Protein AF-A0A1U9KB31-F1 (afdb_monomer_lite)

Sequence (60 aa):
MRADRLISILLLLQSHGRMTAKQLAERLEVSERTVYRDMEALSRAGIPVVADRGVGEGGA

Foldseek 3Di:
DLVVLLVVVVVCCVVVVDDDLVRSCVVVVHDSVSSVVSVVVCVVVVNPDDDDPDPDDDDD

pLDDT: mean 84.39, std 14.84, range [36.97, 96.38]

Secondary structure (DSSP, 8-state):
--HHHHHHHHHHHHHHS---HHHHHHHTTS-HHHHHHHHHHHHHTT--------------

InterPro domains:
  IPR001034 DeoR-type HTH domain [PS51000] (2-57)
  IPR013196 Helix-turn-helix, type 11 [PF08279] (5-56)
  IPR036388 Winged helix-like DNA-binding domain superfamily [G3DSA:1.10.10.10] (1-56)
  IPR036390 Winged helix DNA-binding domain superfamily [SSF46785] (2-56)
  IPR051534 CBASS antivirus and pafABC operon-associated protein [PTHR34580] (2-56)

Radius of gyration: 10.99 Å; chains: 1; bounding box: 25×21×32 Å

Structure (mmCIF, N/CA/C/O backbone):
data_AF-A0A1U9KB31-F1
#
_entry.id   AF-A0A1U9KB31-F1
#
loop_
_atom_site.group_PDB
_atom_site.id
_atom_site.type_symbol
_atom_site.label_atom_id
_atom_site.label_alt_id
_atom_site.label_comp_id
_atom_site.label_asym_id
_atom_site.label_entity_id
_atom_site.label_seq_id
_atom_site.pdbx_PDB_ins_code
_atom_site.Cartn_x
_atom_site.Cartn_y
_atom_site.Cartn_z
_atom_site.occupancy
_atom_site.B_iso_or_equiv
_atom_site.auth_seq_id
_atom_site.auth_comp_id
_atom_site.auth_asym_id
_atom_site.auth_atom_id
_atom_site.pdbx_PDB_model_num
ATOM 1 N N . MET A 1 1 ? 12.918 -3.114 -7.251 1.00 59.16 1 MET A N 1
ATOM 2 C CA . MET A 1 1 ? 11.788 -4.000 -6.908 1.00 59.16 1 MET A CA 1
ATOM 3 C C . MET A 1 1 ? 10.500 -3.183 -6.767 1.00 59.16 1 MET A C 1
ATOM 5 O O . MET A 1 1 ? 10.216 -2.639 -5.704 1.00 59.16 1 MET A O 1
ATOM 9 N N . ARG A 1 2 ? 9.766 -2.969 -7.869 1.00 70.19 2 ARG A N 1
ATOM 10 C CA . ARG A 1 2 ? 8.408 -2.382 -7.832 1.00 70.19 2 ARG A CA 1
ATOM 11 C C . ARG A 1 2 ? 7.368 -3.496 -7.882 1.00 70.19 2 ARG A C 1
ATOM 13 O O . ARG A 1 2 ? 6.469 -3.497 -7.057 1.00 70.19 2 ARG A O 1
ATOM 20 N N . ALA A 1 3 ? 7.556 -4.458 -8.788 1.00 81.06 3 ALA A N 1
ATOM 21 C CA . ALA A 1 3 ? 6.694 -5.626 -8.943 1.00 81.06 3 ALA A CA 1
ATOM 22 C C . ALA A 1 3 ? 6.596 -6.462 -7.657 1.00 81.06 3 ALA A C 1
ATOM 24 O O . ALA A 1 3 ? 5.495 -6.799 -7.243 1.00 81.06 3 ALA A O 1
ATOM 25 N N . ASP A 1 4 ? 7.718 -6.696 -6.975 1.00 90.94 4 ASP A N 1
ATOM 26 C CA . ASP A 1 4 ? 7.773 -7.481 -5.736 1.00 90.94 4 ASP A CA 1
ATOM 27 C C . ASP A 1 4 ? 6.889 -6.870 -4.649 1.00 90.94 4 ASP A C 1
ATOM 29 O O . ASP A 1 4 ? 6.115 -7.566 -4.006 1.00 90.94 4 ASP A O 1
ATOM 33 N N . ARG A 1 5 ? 6.927 -5.540 -4.499 1.00 92.56 5 ARG A N 1
ATOM 34 C CA . ARG A 1 5 ? 6.109 -4.843 -3.502 1.00 92.56 5 ARG A CA 1
ATOM 35 C C . ARG A 1 5 ? 4.627 -4.842 -3.868 1.00 92.56 5 ARG A C 1
ATOM 37 O O . ARG A 1 5 ? 3.799 -4.961 -2.973 1.00 92.56 5 ARG A O 1
ATOM 44 N N . LEU A 1 6 ? 4.287 -4.756 -5.157 1.00 92.00 6 LEU A N 1
ATOM 45 C CA . LEU A 1 6 ? 2.899 -4.909 -5.607 1.00 92.00 6 LEU A CA 1
ATOM 46 C C . LEU A 1 6 ? 2.362 -6.301 -5.254 1.00 92.00 6 LEU A C 1
ATOM 48 O O . LEU A 1 6 ? 1.257 -6.406 -4.732 1.00 92.00 6 LEU A O 1
ATOM 52 N N . ILE A 1 7 ? 3.161 -7.349 -5.468 1.00 93.06 7 ILE A N 1
ATOM 53 C CA . ILE A 1 7 ? 2.808 -8.720 -5.076 1.00 93.06 7 ILE A CA 1
ATOM 54 C C . ILE A 1 7 ? 2.658 -8.818 -3.554 1.00 93.06 7 ILE A C 1
ATOM 56 O O . ILE A 1 7 ? 1.657 -9.350 -3.082 1.00 93.06 7 ILE A O 1
ATOM 60 N N . SER A 1 8 ? 3.585 -8.250 -2.777 1.00 94.56 8 SER A N 1
ATOM 61 C CA . SER A 1 8 ? 3.488 -8.238 -1.313 1.00 94.56 8 SER A CA 1
ATOM 62 C C . SER A 1 8 ? 2.219 -7.547 -0.811 1.00 94.56 8 SER A C 1
ATOM 64 O O . SER A 1 8 ? 1.574 -8.066 0.094 1.00 94.56 8 SER A O 1
ATOM 66 N N . ILE A 1 9 ? 1.821 -6.415 -1.407 1.00 93.06 9 ILE A N 1
ATOM 67 C CA . ILE A 1 9 ? 0.559 -5.734 -1.071 1.00 93.06 9 ILE A CA 1
ATOM 68 C C . ILE A 1 9 ? -0.628 -6.670 -1.309 1.00 93.06 9 ILE A C 1
ATOM 70 O O . ILE A 1 9 ? -1.485 -6.797 -0.440 1.00 93.06 9 ILE A O 1
ATOM 74 N N . LEU A 1 10 ? -0.672 -7.359 -2.452 1.00 92.06 10 LEU A N 1
ATOM 75 C CA . LEU A 1 10 ? -1.765 -8.283 -2.768 1.00 92.06 10 LEU A CA 1
ATOM 76 C C . LEU A 1 10 ? -1.825 -9.464 -1.801 1.00 92.06 10 LEU A C 1
ATOM 78 O O . LEU A 1 10 ? -2.906 -9.796 -1.325 1.00 92.06 10 LEU A O 1
ATOM 82 N N . LEU A 1 11 ? -0.678 -10.060 -1.474 1.00 93.44 11 LEU A N 1
ATOM 83 C CA . LEU A 1 11 ? -0.605 -11.165 -0.519 1.00 93.44 11 LEU A CA 1
ATOM 84 C C . LEU A 1 11 ? -1.064 -10.736 0.878 1.00 93.44 11 LEU A C 1
ATOM 86 O O . LEU A 1 11 ? -1.822 -11.463 1.514 1.00 93.44 11 LEU A O 1
ATOM 90 N N . LEU A 1 12 ? -0.656 -9.547 1.334 1.00 93.62 12 LEU A N 1
ATOM 91 C CA . LEU A 1 12 ? -1.082 -8.989 2.619 1.00 93.62 12 LEU A CA 1
ATOM 92 C C . LEU A 1 12 ? -2.592 -8.726 2.654 1.00 93.62 12 LEU A C 1
ATOM 94 O O . LEU A 1 12 ? -3.253 -9.072 3.631 1.00 93.62 12 LEU A O 1
ATOM 98 N N . LEU A 1 13 ? -3.154 -8.159 1.586 1.00 90.94 13 LEU A N 1
ATOM 99 C CA . LEU A 1 13 ? -4.598 -7.941 1.480 1.00 90.94 13 LEU A CA 1
ATOM 100 C C . LEU A 1 13 ? -5.372 -9.263 1.377 1.00 90.94 13 LEU A C 1
ATOM 102 O O . LEU A 1 13 ? -6.462 -9.377 1.924 1.00 90.94 13 LEU A O 1
ATOM 106 N N . GLN A 1 14 ? -4.816 -10.291 0.735 1.00 90.12 14 GLN A N 1
ATOM 107 C CA . GLN A 1 14 ? -5.446 -11.609 0.668 1.00 90.12 14 GLN A CA 1
ATOM 108 C C . GLN A 1 14 ? -5.439 -12.324 2.027 1.00 90.12 14 GLN A C 1
ATOM 110 O O . GLN A 1 14 ? -6.426 -12.968 2.377 1.00 90.12 14 GLN A O 1
ATOM 115 N N . SER A 1 15 ? -4.347 -12.223 2.792 1.00 92.81 15 SER A N 1
ATOM 116 C CA . SER A 1 15 ? -4.209 -12.911 4.080 1.00 92.81 15 SER A CA 1
ATOM 117 C C . SER A 1 15 ? -4.912 -12.195 5.234 1.00 92.81 15 SER A C 1
ATOM 119 O O . SER A 1 15 ? -5.439 -12.859 6.124 1.00 92.81 15 SER A O 1
ATOM 121 N N . HIS A 1 16 ? -4.929 -10.860 5.234 1.00 88.69 16 HIS A N 1
ATOM 122 C CA . HIS A 1 16 ? -5.505 -10.044 6.310 1.00 88.69 16 HIS A CA 1
ATOM 123 C C . HIS A 1 16 ? -6.854 -9.403 5.940 1.00 88.69 16 HIS A C 1
ATOM 125 O O . HIS A 1 16 ? -7.540 -8.860 6.805 1.00 88.69 16 HIS A O 1
ATOM 131 N N . GLY A 1 17 ? -7.263 -9.458 4.670 1.00 86.50 17 GLY A N 1
ATOM 132 C CA . GLY A 1 17 ? -8.485 -8.832 4.177 1.00 86.50 17 GLY A CA 1
ATOM 133 C C . GLY A 1 17 ? -8.329 -7.319 4.019 1.00 86.50 17 GLY A C 1
ATOM 134 O O . GLY A 1 17 ? -7.841 -6.829 3.003 1.00 86.50 17 GLY A O 1
ATOM 135 N N . ARG A 1 18 ? -8.782 -6.554 5.018 1.00 87.25 18 ARG A N 1
ATOM 136 C CA . ARG A 1 18 ? -8.733 -5.084 4.989 1.00 87.25 18 ARG A CA 1
ATOM 137 C C . ARG A 1 18 ? -7.515 -4.584 5.751 1.00 87.25 18 ARG A C 1
ATOM 139 O O . ARG A 1 18 ? -7.309 -4.951 6.901 1.00 87.25 18 ARG A O 1
ATOM 146 N N . MET A 1 19 ? -6.744 -3.703 5.121 1.00 91.69 19 MET A N 1
ATOM 147 C CA . MET A 1 19 ? -5.611 -3.031 5.751 1.00 91.69 19 MET A CA 1
ATOM 148 C C . MET A 1 19 ? -5.601 -1.553 5.378 1.00 91.69 19 MET A C 1
ATOM 150 O O . MET A 1 19 ? -5.927 -1.177 4.252 1.00 91.69 19 MET A O 1
ATOM 154 N N . THR A 1 20 ? -5.201 -0.715 6.327 1.00 91.88 20 THR A N 1
ATOM 155 C CA . THR A 1 20 ? -4.991 0.717 6.098 1.00 91.88 20 THR A CA 1
ATOM 156 C C . THR A 1 20 ? -3.672 0.970 5.363 1.00 91.88 20 THR A C 1
ATOM 158 O O . THR A 1 20 ? -2.739 0.163 5.423 1.00 91.88 20 THR A O 1
ATOM 161 N N . ALA A 1 21 ? -3.556 2.132 4.710 1.00 91.88 21 ALA A N 1
ATOM 162 C CA . ALA A 1 21 ? -2.303 2.550 4.077 1.00 91.88 21 ALA A CA 1
ATOM 163 C C . ALA A 1 21 ? -1.140 2.607 5.082 1.00 91.88 21 ALA A C 1
ATOM 165 O O . ALA A 1 21 ? -0.027 2.212 4.743 1.00 91.88 21 ALA A O 1
ATOM 166 N N . LYS A 1 22 ? -1.416 3.021 6.325 1.00 93.00 22 LYS A N 1
ATOM 167 C CA . LYS A 1 22 ? -0.451 3.046 7.427 1.00 93.00 22 LYS A CA 1
ATOM 168 C C . LYS A 1 22 ? 0.060 1.650 7.794 1.00 93.00 22 LYS A C 1
ATOM 170 O O . LYS A 1 22 ? 1.266 1.446 7.844 1.00 93.00 22 LYS A O 1
AT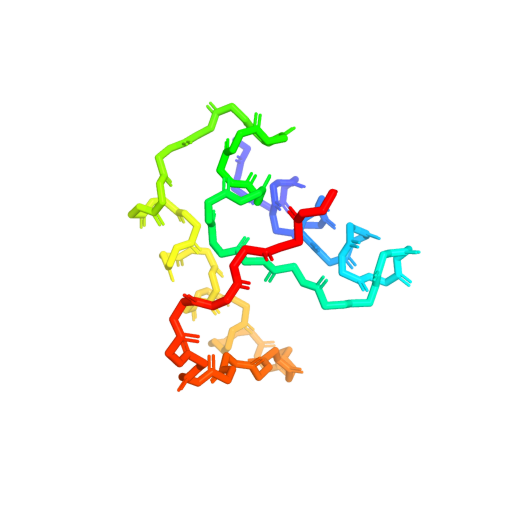OM 175 N N . GLN A 1 23 ? -0.830 0.672 7.973 1.00 94.12 23 GLN A N 1
ATOM 176 C CA . GLN A 1 23 ? -0.428 -0.708 8.288 1.00 94.12 23 GLN A CA 1
ATOM 177 C C . GLN A 1 23 ? 0.413 -1.331 7.168 1.00 94.12 23 GLN A C 1
ATOM 179 O O . GLN A 1 23 ? 1.397 -2.018 7.432 1.00 94.12 23 GLN A O 1
ATOM 184 N N . LEU A 1 24 ? 0.046 -1.083 5.907 1.00 93.81 24 LEU A N 1
ATOM 185 C CA . LEU A 1 24 ? 0.844 -1.520 4.760 1.00 93.81 24 LEU A CA 1
ATOM 186 C C . LEU A 1 24 ? 2.212 -0.828 4.734 1.00 93.81 24 LEU A C 1
ATOM 188 O O . LEU A 1 24 ? 3.214 -1.481 4.465 1.00 93.81 24 LEU A O 1
ATOM 192 N N . ALA A 1 25 ? 2.260 0.470 5.032 1.00 95.50 25 ALA A N 1
ATOM 193 C CA . ALA A 1 25 ? 3.489 1.254 5.078 1.00 95.50 25 ALA A CA 1
ATOM 194 C C . ALA A 1 25 ? 4.457 0.730 6.150 1.00 95.50 25 ALA A C 1
ATOM 196 O O . ALA A 1 25 ? 5.619 0.476 5.846 1.00 95.50 25 ALA A O 1
ATOM 197 N N . GLU A 1 26 ? 3.962 0.481 7.363 1.00 95.81 26 GLU A N 1
ATOM 198 C CA . GLU A 1 26 ? 4.744 -0.094 8.463 1.00 95.81 26 GLU A CA 1
ATOM 199 C C . GLU A 1 26 ? 5.262 -1.495 8.117 1.00 95.81 26 GLU A C 1
ATOM 201 O O . GLU A 1 26 ? 6.436 -1.793 8.316 1.00 95.81 26 GLU A O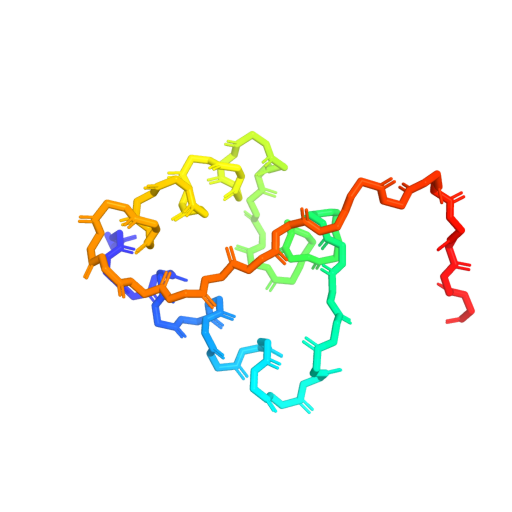 1
ATOM 206 N N . ARG A 1 27 ? 4.410 -2.352 7.544 1.00 94.94 27 ARG A N 1
ATOM 207 C CA . ARG A 1 27 ? 4.746 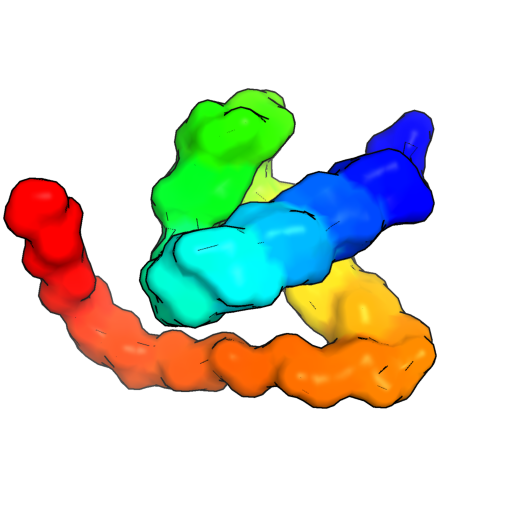-3.758 7.269 1.00 94.94 27 ARG A CA 1
ATOM 208 C C . ARG A 1 27 ? 5.648 -3.956 6.053 1.00 94.94 27 ARG A C 1
ATOM 210 O O . ARG A 1 27 ? 6.322 -4.976 5.961 1.00 94.94 27 ARG A O 1
ATOM 217 N N . LEU A 1 28 ? 5.631 -3.009 5.117 1.00 94.50 28 LEU A N 1
ATOM 218 C CA . LEU A 1 28 ? 6.482 -2.998 3.925 1.00 94.50 28 LEU A CA 1
ATOM 219 C C . LEU A 1 28 ? 7.688 -2.062 4.074 1.00 94.50 28 LEU A C 1
ATOM 221 O O . LEU A 1 28 ? 8.451 -1.932 3.119 1.00 94.50 28 LEU A O 1
ATOM 225 N N . GLU A 1 29 ? 7.835 -1.408 5.230 1.00 95.62 29 GLU A N 1
ATOM 226 C CA . GLU A 1 29 ? 8.905 -0.453 5.542 1.00 95.62 29 GLU A CA 1
ATOM 227 C C . GLU A 1 29 ? 9.022 0.678 4.501 1.00 95.62 29 GLU A C 1
ATOM 229 O O . GLU A 1 29 ? 10.099 1.055 4.038 1.00 95.62 29 GLU A O 1
ATOM 234 N N . VAL A 1 30 ? 7.875 1.233 4.105 1.00 95.94 30 VAL A N 1
ATOM 235 C CA . VAL A 1 30 ? 7.777 2.349 3.154 1.00 95.94 30 VAL A CA 1
ATOM 236 C C . VAL A 1 30 ? 6.905 3.467 3.712 1.00 95.94 30 VAL A C 1
ATOM 238 O O . VAL A 1 30 ? 6.255 3.327 4.738 1.00 95.94 30 VAL A O 1
ATOM 241 N N . SER A 1 31 ? 6.853 4.605 3.022 1.00 96.38 31 SER A N 1
ATOM 242 C CA . SER A 1 31 ? 5.909 5.671 3.363 1.00 96.38 31 SER A CA 1
ATOM 243 C C . SER A 1 31 ? 4.495 5.368 2.863 1.00 96.38 31 SER A C 1
ATOM 245 O O . SER A 1 31 ? 4.321 4.759 1.805 1.00 96.38 31 SER A O 1
ATOM 247 N N . GLU A 1 32 ? 3.475 5.910 3.535 1.00 94.94 32 GLU A N 1
ATOM 248 C CA . GLU A 1 32 ? 2.084 5.849 3.054 1.00 94.94 32 GLU A CA 1
ATOM 249 C C . GLU A 1 32 ? 1.941 6.402 1.627 1.00 94.94 32 GLU A C 1
ATOM 251 O O . GLU A 1 32 ? 1.232 5.832 0.803 1.00 94.94 32 GLU A O 1
ATOM 256 N N . ARG A 1 33 ? 2.692 7.457 1.272 1.00 94.75 33 ARG A N 1
ATOM 257 C CA . ARG A 1 33 ? 2.750 7.992 -0.103 1.00 94.75 33 ARG A CA 1
ATOM 258 C C . ARG A 1 33 ? 3.174 6.931 -1.124 1.00 94.75 33 ARG A C 1
ATOM 260 O O . ARG A 1 33 ? 2.669 6.924 -2.246 1.00 94.75 33 ARG A O 1
ATOM 267 N N . THR A 1 34 ? 4.109 6.058 -0.751 1.00 95.12 34 THR A N 1
ATOM 268 C CA . THR A 1 34 ? 4.555 4.948 -1.603 1.00 95.12 34 THR A CA 1
ATOM 269 C C . THR A 1 34 ? 3.450 3.915 -1.752 1.00 95.12 34 THR A C 1
ATOM 271 O O . THR A 1 34 ? 3.168 3.511 -2.877 1.00 95.12 34 THR A O 1
ATOM 274 N N . VAL A 1 35 ? 2.762 3.579 -0.656 1.0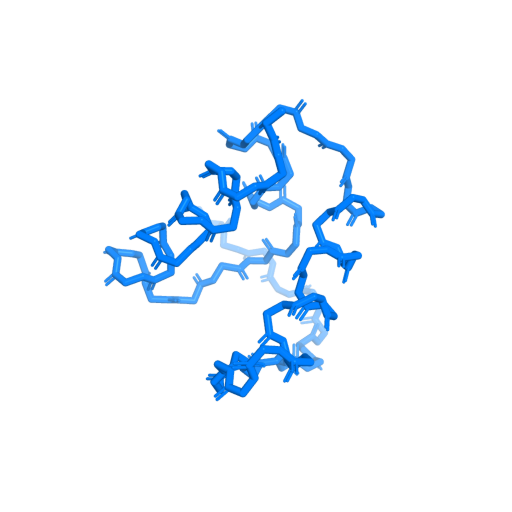0 94.06 35 VAL A N 1
ATOM 275 C CA . VAL A 1 35 ? 1.592 2.693 -0.687 1.00 94.06 35 VAL A CA 1
ATOM 276 C C . VAL A 1 35 ? 0.527 3.251 -1.627 1.00 94.06 35 VAL A C 1
ATOM 278 O O . VAL A 1 35 ? 0.130 2.555 -2.552 1.00 94.06 35 VAL A O 1
ATOM 281 N N . TYR A 1 36 ? 0.131 4.521 -1.502 1.00 92.38 36 TYR A N 1
ATOM 282 C CA . TYR A 1 36 ? -0.851 5.126 -2.413 1.00 92.38 36 TYR A CA 1
ATOM 283 C C . TYR A 1 36 ? -0.425 5.048 -3.888 1.00 92.38 36 TYR A C 1
ATOM 285 O O . TYR A 1 36 ? -1.242 4.735 -4.754 1.00 92.38 36 TYR A O 1
ATOM 293 N N . ARG A 1 37 ? 0.862 5.269 -4.189 1.00 92.25 37 ARG A N 1
ATOM 294 C CA . ARG A 1 37 ? 1.400 5.145 -5.555 1.00 92.25 37 ARG A CA 1
ATOM 295 C C . ARG A 1 37 ? 1.341 3.707 -6.081 1.00 92.25 37 ARG A C 1
ATOM 297 O O . ARG A 1 37 ? 1.172 3.493 -7.284 1.00 92.25 37 ARG A O 1
ATOM 304 N N . ASP A 1 38 ? 1.527 2.729 -5.208 1.00 92.81 38 ASP A N 1
ATOM 305 C CA . ASP A 1 38 ? 1.439 1.314 -5.550 1.00 92.81 38 ASP A CA 1
ATOM 306 C C . ASP A 1 38 ? -0.014 0.865 -5.727 1.00 92.81 38 ASP A C 1
ATOM 308 O O . ASP A 1 38 ? -0.311 0.172 -6.695 1.00 92.81 38 ASP A O 1
ATOM 312 N N . MET A 1 39 ? -0.937 1.353 -4.897 1.00 91.12 39 MET A N 1
ATOM 313 C CA . MET A 1 39 ? -2.382 1.150 -5.065 1.00 91.12 39 MET A CA 1
ATOM 314 C C . MET A 1 39 ? -2.866 1.689 -6.417 1.00 91.12 39 MET A C 1
ATOM 316 O O . MET A 1 39 ? -3.592 1.015 -7.145 1.00 91.12 39 MET A O 1
ATOM 320 N N . GLU A 1 40 ? -2.392 2.870 -6.816 1.00 90.88 40 GLU A N 1
ATOM 321 C CA . GLU A 1 40 ? -2.660 3.438 -8.140 1.00 90.88 40 GLU A CA 1
ATOM 322 C C . GLU A 1 40 ? -2.038 2.590 -9.271 1.00 90.88 40 GLU A C 1
ATOM 324 O O . GLU A 1 40 ? -2.610 2.450 -10.351 1.00 90.88 40 GLU A O 1
ATOM 329 N N . ALA A 1 41 ? -0.860 1.995 -9.048 1.00 91.81 41 ALA A N 1
ATOM 330 C CA . ALA A 1 41 ? -0.249 1.076 -10.008 1.00 91.81 41 ALA A CA 1
ATOM 331 C C . ALA A 1 41 ? -1.041 -0.234 -10.156 1.00 91.81 41 ALA A C 1
ATOM 333 O O . ALA A 1 41 ? -1.225 -0.682 -11.284 1.00 91.81 41 ALA A O 1
ATOM 334 N N . LEU A 1 42 ? -1.548 -0.803 -9.057 1.00 90.69 42 LEU A N 1
ATOM 335 C CA . LEU A 1 42 ? -2.433 -1.974 -9.068 1.00 90.69 42 LEU A CA 1
ATOM 336 C C . LEU A 1 42 ? -3.731 -1.671 -9.824 1.00 90.69 42 LEU A C 1
ATOM 338 O O . LEU A 1 42 ? -4.124 -2.442 -10.697 1.00 90.69 42 LEU A O 1
ATOM 342 N N . SER A 1 43 ? -4.334 -0.507 -9.566 1.00 89.00 43 SER A N 1
ATOM 343 C CA . SER A 1 43 ? -5.531 -0.042 -10.275 1.00 89.00 43 SER A CA 1
ATOM 344 C C . SER A 1 43 ? -5.295 0.074 -11.787 1.00 89.00 43 SER A C 1
ATOM 346 O O . SER A 1 43 ? -6.059 -0.478 -12.577 1.00 89.00 43 SER A O 1
ATOM 348 N N . ARG A 1 44 ? -4.183 0.696 -12.209 1.00 90.31 44 ARG A N 1
ATOM 349 C CA . ARG A 1 44 ? -3.791 0.762 -13.630 1.00 90.31 44 ARG A CA 1
ATOM 350 C C . ARG A 1 44 ? -3.506 -0.602 -14.256 1.00 90.31 44 ARG A C 1
ATOM 352 O O . ARG A 1 44 ? -3.662 -0.746 -15.462 1.00 90.31 44 ARG A O 1
ATOM 359 N N . ALA A 1 45 ? -3.082 -1.582 -13.463 1.00 89.56 45 ALA A N 1
ATOM 360 C CA . ALA A 1 45 ? -2.865 -2.954 -13.913 1.00 89.56 45 ALA A CA 1
ATOM 361 C C . ALA A 1 45 ? -4.171 -3.770 -14.015 1.00 89.56 45 ALA A C 1
ATOM 363 O O . ALA A 1 45 ? -4.119 -4.959 -14.315 1.00 89.56 45 ALA A O 1
ATOM 364 N N . GLY A 1 46 ? -5.333 -3.155 -13.761 1.00 89.00 46 GLY A N 1
ATOM 365 C CA . GLY A 1 46 ? -6.635 -3.821 -13.799 1.00 89.00 46 GLY A CA 1
ATOM 366 C C . GLY A 1 46 ? -6.925 -4.673 -12.565 1.00 89.00 46 GLY A C 1
ATOM 367 O O . GLY A 1 46 ? -7.868 -5.460 -12.578 1.00 89.00 46 GLY A O 1
ATOM 368 N N . ILE A 1 47 ? -6.133 -4.531 -11.498 1.00 87.56 47 ILE A N 1
ATOM 369 C CA . ILE A 1 47 ? -6.338 -5.278 -10.260 1.00 87.56 47 ILE A CA 1
ATOM 370 C C . ILE A 1 47 ? -7.347 -4.503 -9.400 1.00 87.56 47 ILE A C 1
ATOM 372 O O . ILE A 1 47 ? -7.071 -3.354 -9.033 1.00 87.56 47 ILE A O 1
ATOM 376 N N . PRO A 1 48 ? -8.517 -5.089 -9.078 1.00 78.19 48 PRO A N 1
ATOM 377 C CA . PRO A 1 48 ? -9.600 -4.389 -8.396 1.00 78.19 48 PRO A CA 1
ATOM 378 C C . PRO A 1 48 ? -9.296 -4.251 -6.901 1.00 78.19 48 PRO A C 1
ATOM 380 O O . PRO A 1 48 ? -9.814 -4.991 -6.069 1.00 78.19 48 PRO A O 1
ATOM 383 N N . VAL A 1 49 ? -8.438 -3.294 -6.551 1.00 81.00 49 VAL A N 1
ATOM 384 C CA . VAL A 1 49 ? -8.178 -2.923 -5.158 1.00 81.00 49 VAL A CA 1
ATOM 385 C C . VAL A 1 49 ? -9.025 -1.705 -4.812 1.00 81.00 49 VAL A C 1
ATOM 387 O O . VAL A 1 49 ? -8.816 -0.616 -5.345 1.00 81.00 49 VAL A O 1
ATOM 390 N N . VAL A 1 50 ? -10.006 -1.894 -3.932 1.00 73.50 50 VAL A N 1
ATOM 391 C CA . VAL A 1 50 ? -10.919 -0.829 -3.505 1.00 73.50 50 VAL A CA 1
ATOM 392 C C . VAL A 1 50 ? -10.360 -0.177 -2.247 1.00 73.50 50 VAL A C 1
ATOM 394 O O . VAL A 1 50 ? -10.252 -0.816 -1.203 1.00 73.50 50 VAL A O 1
ATOM 397 N N . ALA A 1 51 ? -10.004 1.102 -2.347 1.00 71.06 51 ALA A N 1
ATOM 398 C CA . ALA A 1 51 ? -9.717 1.921 -1.180 1.00 71.06 51 ALA A CA 1
ATOM 399 C C . ALA A 1 51 ? -11.041 2.472 -0.642 1.00 71.06 51 ALA A C 1
ATOM 401 O O . ALA A 1 51 ? -11.649 3.349 -1.259 1.00 71.06 51 ALA A O 1
ATOM 402 N N . ASP A 1 52 ? -11.492 1.948 0.494 1.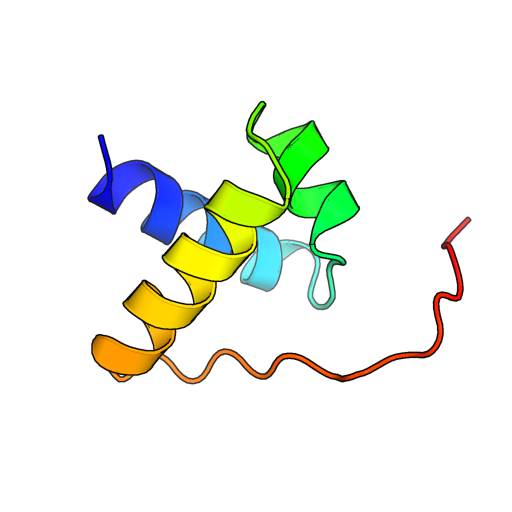00 69.69 52 ASP A N 1
ATOM 403 C CA . ASP A 1 52 ? -12.585 2.571 1.229 1.00 69.69 52 ASP A CA 1
ATOM 404 C C . ASP A 1 52 ? -12.047 3.829 1.925 1.00 69.69 52 ASP A C 1
ATOM 406 O O . ASP A 1 52 ? -11.008 3.786 2.591 1.00 69.69 52 ASP A O 1
ATOM 410 N N . ARG A 1 53 ? -12.732 4.964 1.760 1.00 59.19 53 ARG A N 1
ATOM 411 C CA . ARG A 1 53 ? -12.426 6.185 2.518 1.00 59.19 53 ARG A CA 1
ATOM 412 C C . ARG A 1 53 ? -13.054 6.043 3.901 1.00 59.19 53 ARG A C 1
ATOM 414 O O . ARG A 1 53 ? -13.991 6.755 4.245 1.00 59.19 53 ARG A O 1
ATOM 421 N N . GLY A 1 54 ? -12.526 5.108 4.683 1.00 55.12 54 GLY A N 1
ATOM 422 C CA . GLY A 1 54 ? -12.841 5.006 6.096 1.00 55.12 54 GLY A CA 1
ATOM 423 C C . GLY A 1 54 ? -12.266 6.216 6.820 1.00 55.12 54 GLY A C 1
ATOM 424 O O . GLY A 1 54 ? -11.055 6.443 6.790 1.00 55.12 54 GLY A O 1
ATOM 425 N N . VAL A 1 55 ? -13.135 6.998 7.467 1.00 50.44 55 VAL A N 1
ATOM 426 C CA . VAL A 1 55 ? -12.747 7.822 8.620 1.00 50.44 55 VAL A CA 1
ATOM 427 C C . VAL A 1 55 ? -11.907 6.920 9.514 1.00 50.44 55 VAL A C 1
ATOM 429 O O . VAL A 1 55 ? -12.335 5.810 9.812 1.00 50.44 55 VAL A O 1
ATOM 432 N N . GLY A 1 56 ? -10.684 7.346 9.830 1.00 54.97 56 GLY A N 1
ATOM 433 C CA . GLY A 1 56 ? -9.713 6.516 10.528 1.00 54.97 56 GLY A CA 1
ATOM 434 C C . GLY A 1 56 ? -10.272 5.969 11.836 1.00 54.97 56 GLY A C 1
ATOM 435 O O . GLY A 1 56 ? -10.228 6.644 12.855 1.00 54.97 56 GLY A O 1
ATOM 436 N N . GLU A 1 57 ? -10.750 4.733 11.811 1.00 52.16 57 GLU A N 1
ATOM 437 C CA . GLU A 1 57 ? -10.878 3.909 12.998 1.00 52.16 57 GLU A CA 1
ATOM 438 C C . GLU A 1 57 ? -9.695 2.952 12.984 1.00 52.16 57 GLU A C 1
ATOM 440 O O . GLU A 1 57 ? -9.581 2.052 12.149 1.00 52.16 57 GLU A O 1
ATOM 445 N N . GLY A 1 58 ? -8.748 3.231 13.879 1.00 60.34 58 GLY A N 1
ATOM 446 C CA . GLY A 1 58 ? -7.702 2.284 14.212 1.00 60.34 58 GLY A CA 1
ATOM 447 C C . GLY A 1 58 ? -8.319 0.990 14.742 1.00 60.34 58 GLY A C 1
ATOM 448 O O . GLY A 1 58 ? -9.233 1.030 15.557 1.00 60.34 58 GLY A O 1
ATOM 449 N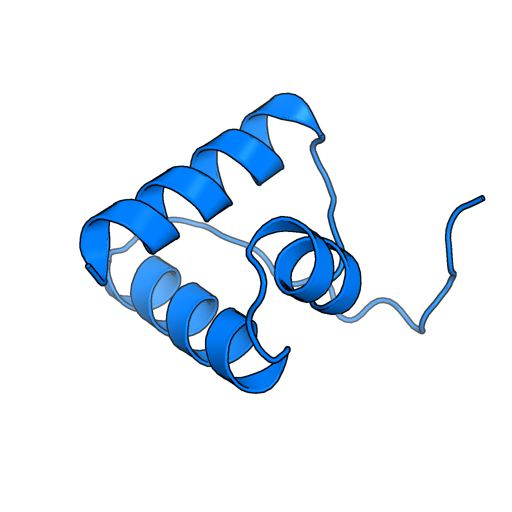 N . GLY A 1 59 ? -7.805 -0.152 14.294 1.00 47.22 59 GLY A N 1
ATOM 450 C CA . GLY A 1 59 ? -7.849 -1.382 15.091 1.00 47.22 59 GLY A CA 1
ATOM 451 C C . GLY A 1 59 ? -6.607 -1.375 15.982 1.00 47.22 59 GLY A C 1
ATOM 452 O O . GLY A 1 59 ? -5.530 -1.050 15.480 1.00 47.22 59 GLY A O 1
ATOM 453 N N . ALA A 1 60 ? -6.754 -1.443 17.307 1.00 36.97 60 ALA A N 1
ATOM 454 C CA . ALA A 1 60 ? -7.049 -2.656 18.084 1.00 36.97 60 ALA A CA 1
ATOM 455 C C . ALA A 1 60 ? -5.822 -3.572 18.172 1.00 36.97 60 ALA A C 1
ATOM 457 O O . ALA A 1 60 ? -5.354 -4.032 17.108 1.00 36.97 60 ALA A O 1
#

Organism: NCBI:txid1471761